Protein AF-A0A436R5E9-F1 (afdb_monomer_lite)

pLDDT: mean 95.22, std 6.23, range [63.72, 98.44]

Radius of gyration: 17.02 Å; chains: 1; bounding box: 41×16×48 Å

Foldseek 3Di:
DPLVVLVVVLVVLVVVLVVLVVVLVVLVVVLVVCVVVVHDCVVSVVVSVVSVVVSVVSVVSNVVSVVVSVVVVVD

Structure (mmCIF, N/CA/C/O backbone):
data_AF-A0A436R5E9-F1
#
_entry.id   AF-A0A436R5E9-F1
#
loop_
_atom_site.group_PDB
_atom_site.id
_atom_site.type_symbol
_atom_site.label_atom_id
_atom_site.label_alt_id
_atom_site.label_comp_id
_atom_site.label_asym_id
_atom_site.label_entity_id
_atom_site.label_seq_id
_atom_site.pdbx_PDB_ins_code
_atom_site.Cartn_x
_atom_site.Cartn_y
_atom_site.Cartn_z
_atom_site.occupancy
_atom_site.B_iso_or_equiv
_atom_site.auth_seq_id
_atom_site.auth_comp_id
_atom_site.auth_asym_id
_atom_site.auth_atom_id
_atom_site.pdbx_PDB_model_num
ATOM 1 N N . MET A 1 1 ? 21.102 1.252 -15.521 1.00 63.81 1 MET A N 1
ATOM 2 C CA . MET A 1 1 ? 21.601 0.129 -14.694 1.00 63.81 1 MET A CA 1
ATOM 3 C C . MET A 1 1 ? 21.694 -1.113 -15.566 1.00 63.81 1 MET A C 1
ATOM 5 O O . MET A 1 1 ? 21.027 -1.146 -16.592 1.00 63.81 1 MET A O 1
ATOM 9 N N . ASP A 1 2 ? 22.485 -2.112 -15.168 1.00 87.69 2 ASP A N 1
ATOM 10 C CA . ASP A 1 2 ? 22.428 -3.455 -15.768 1.00 87.69 2 ASP A CA 1
ATOM 11 C C . ASP A 1 2 ? 20.975 -3.991 -15.702 1.00 87.69 2 ASP A C 1
ATOM 13 O O . ASP A 1 2 ? 20.383 -3.961 -14.614 1.00 87.69 2 ASP A O 1
ATOM 17 N N . PRO A 1 3 ? 20.380 -4.469 -16.814 1.00 88.00 3 PRO A N 1
ATOM 18 C CA . PRO A 1 3 ? 19.040 -5.058 -16.831 1.00 88.00 3 PRO A CA 1
ATOM 19 C C . PRO A 1 3 ? 18.808 -6.140 -15.766 1.00 88.00 3 PRO A C 1
ATOM 21 O O . PRO A 1 3 ? 17.692 -6.265 -15.257 1.00 88.00 3 PRO A O 1
ATOM 24 N N . GLN A 1 4 ? 19.835 -6.905 -15.375 1.00 91.38 4 GLN A N 1
ATOM 25 C CA . GLN A 1 4 ? 19.698 -7.879 -14.284 1.00 91.38 4 GLN A CA 1
ATOM 26 C C . GLN A 1 4 ? 19.482 -7.220 -12.917 1.00 91.38 4 GLN A C 1
ATOM 28 O O . GLN A 1 4 ? 18.695 -7.723 -12.113 1.00 91.38 4 GLN A O 1
ATOM 33 N N . MET A 1 5 ? 20.142 -6.092 -12.650 1.00 92.69 5 MET A N 1
ATOM 34 C CA . MET A 1 5 ? 19.955 -5.337 -11.408 1.00 92.69 5 MET A CA 1
ATOM 35 C C . MET A 1 5 ? 18.551 -4.731 -11.338 1.00 92.69 5 MET A C 1
ATOM 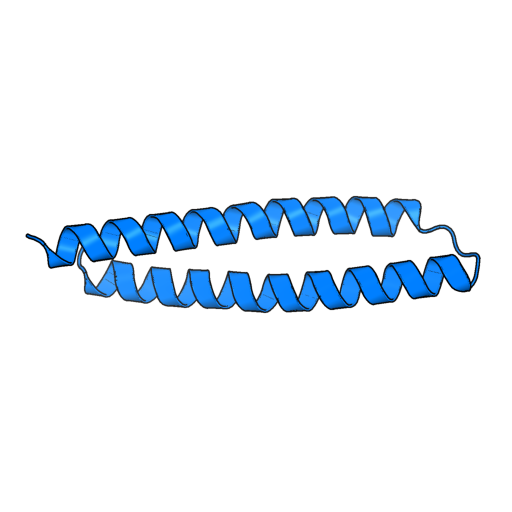37 O O . MET A 1 5 ? 17.898 -4.833 -10.302 1.00 92.69 5 MET A O 1
ATOM 41 N N . ILE A 1 6 ? 18.045 -4.197 -12.457 1.00 93.19 6 ILE A N 1
ATOM 42 C CA . ILE A 1 6 ? 16.679 -3.652 -12.535 1.00 93.19 6 ILE A CA 1
ATOM 43 C C . ILE A 1 6 ? 15.647 -4.747 -12.237 1.00 93.19 6 ILE A C 1
ATOM 45 O O . ILE A 1 6 ? 14.735 -4.526 -11.447 1.00 93.19 6 ILE A O 1
ATOM 49 N N . LYS A 1 7 ? 15.814 -5.954 -12.797 1.00 94.62 7 LYS A N 1
ATOM 50 C CA . LYS A 1 7 ? 14.915 -7.093 -12.529 1.00 94.62 7 LYS A CA 1
ATOM 51 C C . LYS A 1 7 ? 14.910 -7.514 -11.056 1.00 94.62 7 LYS A C 1
ATOM 53 O O . LYS A 1 7 ? 13.846 -7.811 -10.521 1.00 94.62 7 LYS A O 1
ATOM 58 N N . ARG A 1 8 ? 16.071 -7.522 -10.388 1.00 95.44 8 ARG A N 1
ATOM 59 C CA . ARG A 1 8 ? 16.162 -7.841 -8.950 1.00 95.44 8 ARG A CA 1
ATOM 60 C C . ARG A 1 8 ? 15.444 -6.804 -8.095 1.00 95.44 8 ARG A C 1
ATOM 62 O O . ARG A 1 8 ? 14.633 -7.177 -7.253 1.00 95.44 8 ARG A O 1
ATOM 69 N N . HIS A 1 9 ? 15.698 -5.522 -8.341 1.00 94.81 9 HIS A N 1
ATOM 70 C CA . HIS A 1 9 ? 15.018 -4.450 -7.618 1.00 94.81 9 HIS A CA 1
ATOM 71 C C . HIS A 1 9 ? 13.517 -4.440 -7.891 1.00 94.81 9 HIS A C 1
ATOM 73 O O . HIS A 1 9 ? 12.737 -4.245 -6.965 1.00 94.81 9 HIS A O 1
ATOM 79 N N . LEU A 1 10 ? 13.102 -4.732 -9.128 1.00 96.56 10 LEU A N 1
ATOM 80 C CA . LEU A 1 10 ? 11.690 -4.852 -9.469 1.00 96.56 10 LEU A CA 1
ATOM 81 C C . LEU A 1 10 ? 11.016 -5.975 -8.673 1.00 96.56 10 LEU A C 1
ATOM 83 O O . LEU A 1 10 ? 9.960 -5.743 -8.099 1.00 96.56 10 LEU A O 1
ATOM 87 N N . ALA A 1 11 ? 11.643 -7.149 -8.569 1.00 97.19 11 ALA A N 1
ATOM 88 C CA . ALA A 1 11 ? 11.104 -8.250 -7.773 1.00 97.19 11 ALA A CA 1
ATOM 89 C C . ALA A 1 11 ? 10.955 -7.877 -6.285 1.00 97.19 11 ALA A C 1
ATOM 91 O O . ALA A 1 11 ? 9.941 -8.195 -5.667 1.00 97.19 11 ALA A O 1
ATOM 92 N N . GLN A 1 12 ? 11.929 -7.157 -5.717 1.00 96.56 12 GLN A N 1
ATOM 93 C CA . GLN A 1 12 ? 11.838 -6.661 -4.339 1.00 96.56 12 GLN A CA 1
ATOM 94 C C . GLN A 1 12 ? 10.706 -5.637 -4.173 1.00 96.56 12 GLN A C 1
ATOM 96 O O . GLN A 1 12 ? 9.922 -5.737 -3.232 1.00 96.56 12 GLN A O 1
ATOM 101 N N . ALA A 1 13 ? 10.583 -4.680 -5.096 1.00 97.00 13 ALA A N 1
ATOM 102 C CA . ALA A 1 13 ? 9.513 -3.687 -5.071 1.00 97.00 13 ALA A CA 1
ATOM 103 C C . ALA A 1 13 ? 8.127 -4.343 -5.209 1.00 97.00 13 ALA A C 1
ATOM 105 O O . ALA A 1 13 ? 7.195 -3.978 -4.498 1.00 97.00 13 ALA A O 1
ATOM 106 N N . GLU A 1 14 ? 7.987 -5.354 -6.072 1.00 98.12 14 GLU A N 1
ATOM 107 C CA . GLU A 1 14 ? 6.751 -6.132 -6.211 1.00 98.12 14 GLU A CA 1
ATOM 108 C C . GLU A 1 14 ? 6.402 -6.908 -4.937 1.00 98.12 14 GLU A C 1
ATOM 110 O O . GLU A 1 14 ? 5.231 -6.940 -4.552 1.00 98.12 14 GLU A O 1
ATOM 115 N N . GLN A 1 15 ? 7.397 -7.470 -4.244 1.00 97.38 15 GLN A N 1
ATOM 116 C CA . GLN A 1 15 ? 7.182 -8.110 -2.948 1.00 97.38 15 GLN A CA 1
ATOM 117 C C . GLN A 1 15 ? 6.691 -7.106 -1.897 1.00 97.38 15 GLN A C 1
ATOM 119 O O . GLN A 1 15 ? 5.685 -7.373 -1.241 1.00 97.38 15 GLN A O 1
ATOM 124 N N . HIS A 1 16 ? 7.342 -5.945 -1.764 1.00 95.31 16 HIS A N 1
ATOM 125 C CA . HIS A 1 16 ? 6.929 -4.921 -0.798 1.00 95.31 16 HIS A CA 1
ATOM 126 C C . HIS A 1 16 ? 5.507 -4.420 -1.065 1.00 95.31 16 HIS A C 1
ATOM 128 O O . HIS A 1 16 ? 4.720 -4.290 -0.131 1.00 95.31 16 HIS A O 1
ATOM 134 N N . VAL A 1 17 ? 5.145 -4.212 -2.336 1.00 97.94 17 VAL A N 1
ATOM 135 C CA . VAL A 1 17 ? 3.774 -3.844 -2.716 1.00 97.94 17 VAL A CA 1
ATOM 136 C C . VAL A 1 17 ? 2.777 -4.912 -2.266 1.00 97.94 17 VAL A C 1
ATOM 138 O O . VAL A 1 17 ? 1.764 -4.576 -1.654 1.00 97.94 17 VAL A O 1
ATOM 141 N N . ALA A 1 18 ? 3.054 -6.189 -2.540 1.00 98.00 18 ALA A N 1
ATOM 142 C CA . ALA A 1 18 ? 2.147 -7.282 -2.197 1.00 98.00 18 ALA A CA 1
ATOM 143 C C . ALA A 1 18 ? 2.022 -7.501 -0.678 1.00 98.00 18 ALA A C 1
ATOM 145 O O . ALA A 1 18 ? 0.956 -7.872 -0.181 1.00 98.00 18 ALA A O 1
ATOM 146 N N . GLU A 1 19 ? 3.104 -7.309 0.077 1.00 96.81 19 GLU A N 1
ATOM 147 C CA . GLU A 1 19 ? 3.087 -7.368 1.541 1.00 96.81 19 GLU A CA 1
ATOM 148 C C . GLU A 1 19 ? 2.312 -6.191 2.138 1.00 96.81 19 GLU A C 1
ATOM 150 O O . GLU A 1 19 ? 1.444 -6.402 2.989 1.00 96.81 19 GLU A O 1
ATOM 155 N N . GLY A 1 20 ? 2.550 -4.972 1.651 1.00 96.88 20 GLY A N 1
ATOM 156 C CA . GLY A 1 20 ? 1.842 -3.784 2.113 1.00 96.88 20 GLY A CA 1
ATOM 157 C C . GLY A 1 20 ? 0.342 -3.826 1.806 1.00 96.88 20 GLY A C 1
ATOM 158 O O . GLY A 1 20 ? -0.457 -3.521 2.688 1.00 96.88 20 GLY A O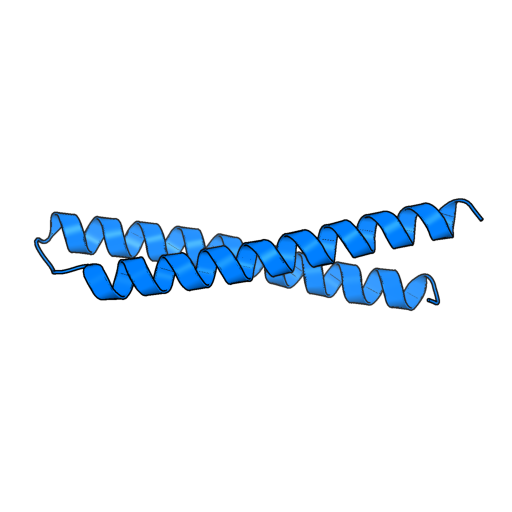 1
ATOM 159 N N . GLU A 1 21 ? -0.081 -4.335 0.643 1.00 98.06 21 GLU A N 1
ATOM 160 C CA . GLU A 1 21 ? -1.507 -4.563 0.341 1.00 98.06 21 GLU A CA 1
ATOM 161 C C . GLU A 1 21 ? -2.176 -5.493 1.364 1.00 98.06 21 GLU A C 1
ATOM 163 O O . GLU A 1 21 ? -3.269 -5.202 1.857 1.00 98.06 21 GLU A O 1
ATOM 168 N N . LYS A 1 22 ? -1.508 -6.591 1.742 1.00 97.69 22 LYS A N 1
ATOM 169 C CA . LYS A 1 22 ? -2.020 -7.517 2.767 1.00 97.69 22 LYS A CA 1
ATOM 170 C C . LYS A 1 22 ? -2.121 -6.845 4.134 1.00 97.69 22 LYS A C 1
ATOM 172 O O . LYS A 1 22 ? -3.083 -7.097 4.859 1.00 97.69 22 LYS A O 1
ATOM 177 N N . HIS A 1 23 ? -1.145 -6.016 4.500 1.00 96.19 23 HIS A N 1
ATOM 178 C CA . HIS A 1 23 ? -1.168 -5.280 5.764 1.00 96.19 23 HIS A CA 1
ATOM 179 C C . HIS A 1 23 ? -2.287 -4.238 5.797 1.00 96.19 23 HIS A C 1
ATOM 181 O O . HIS A 1 23 ? -3.019 -4.183 6.782 1.00 96.19 23 HIS A O 1
ATOM 187 N N . LEU A 1 24 ? -2.489 -3.492 4.710 1.00 98.31 24 LEU A N 1
ATOM 188 C CA . LEU A 1 24 ? -3.569 -2.512 4.596 1.00 98.31 24 LEU A CA 1
ATOM 189 C C . LEU A 1 24 ? -4.951 -3.152 4.735 1.00 98.31 24 LEU A C 1
ATOM 191 O O . LEU A 1 24 ? -5.792 -2.635 5.469 1.00 98.31 24 LEU A O 1
ATOM 195 N N . ILE A 1 25 ? -5.184 -4.292 4.076 1.00 98.44 25 ILE A N 1
ATOM 196 C CA . ILE A 1 25 ? -6.450 -5.033 4.199 1.00 98.44 25 ILE A CA 1
ATOM 197 C C . ILE A 1 25 ? -6.698 -5.418 5.663 1.00 98.44 25 ILE A C 1
ATOM 199 O O . ILE A 1 25 ? -7.747 -5.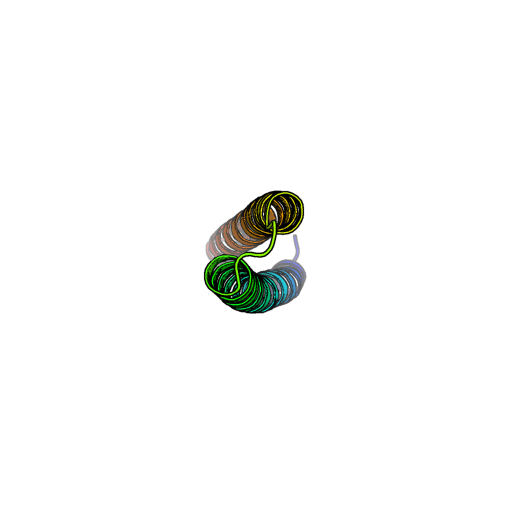090 6.214 1.00 98.44 25 ILE A O 1
ATOM 203 N N . ARG A 1 26 ? -5.709 -6.034 6.322 1.00 97.31 26 ARG A N 1
ATOM 204 C CA . ARG A 1 26 ? -5.830 -6.456 7.728 1.00 97.31 26 ARG A CA 1
ATOM 205 C C . ARG A 1 26 ? -6.039 -5.278 8.681 1.00 97.31 26 ARG A C 1
ATOM 207 O O . ARG A 1 26 ? -6.840 -5.385 9.605 1.00 97.31 26 ARG A O 1
ATOM 214 N N . GLN A 1 27 ? -5.339 -4.163 8.471 1.00 97.94 27 GLN A N 1
ATOM 215 C CA . GLN A 1 27 ? -5.465 -2.979 9.321 1.00 97.94 27 GLN A CA 1
ATOM 216 C C . GLN A 1 27 ? -6.858 -2.348 9.189 1.00 97.94 27 GLN A C 1
ATOM 218 O O . GLN A 1 27 ? -7.463 -1.996 10.200 1.00 97.94 27 GLN A O 1
ATOM 223 N N . ARG A 1 28 ? -7.411 -2.279 7.971 1.00 98.38 28 ARG A N 1
ATOM 224 C CA . ARG A 1 28 ? -8.789 -1.816 7.731 1.00 98.38 28 ARG A CA 1
ATOM 225 C C . ARG A 1 28 ? -9.823 -2.725 8.394 1.00 98.38 28 ARG A C 1
ATOM 227 O O . ARG A 1 28 ? -10.742 -2.230 9.039 1.00 98.38 28 ARG A O 1
ATOM 234 N N . GLU A 1 29 ? -9.661 -4.044 8.288 1.00 98.31 29 GLU A N 1
ATOM 235 C CA . GLU A 1 29 ? -10.537 -5.014 8.961 1.00 98.31 29 GLU A CA 1
ATOM 236 C C . GLU A 1 29 ? -10.491 -4.876 10.490 1.00 98.31 29 GLU A C 1
ATOM 238 O O . GLU A 1 29 ? -11.530 -4.943 11.152 1.00 98.31 29 GLU A O 1
ATOM 243 N N . LEU A 1 30 ? -9.299 -4.657 11.054 1.00 97.88 30 LEU A N 1
ATOM 244 C CA . LEU A 1 30 ? -9.116 -4.448 12.487 1.00 97.88 30 LEU A CA 1
ATOM 245 C C . LEU A 1 30 ? -9.779 -3.150 12.960 1.00 97.88 30 LEU A C 1
ATOM 247 O O . LEU A 1 30 ? -10.501 -3.179 13.954 1.00 97.88 30 LEU A O 1
ATOM 251 N N . ILE A 1 31 ? -9.582 -2.039 12.243 1.00 98.25 31 ILE A N 1
ATOM 252 C CA . ILE A 1 31 ? -10.225 -0.753 12.556 1.00 98.25 31 ILE A CA 1
ATOM 253 C C . ILE A 1 31 ? -11.745 -0.901 12.513 1.00 98.25 31 ILE A C 1
ATOM 255 O O . ILE A 1 31 ? -12.407 -0.584 13.495 1.00 98.25 31 ILE A O 1
ATOM 259 N N . ALA A 1 32 ? -12.296 -1.495 11.450 1.00 98.12 32 ALA A N 1
ATOM 260 C CA . ALA A 1 32 ? -13.736 -1.719 11.337 1.00 98.12 32 ALA A CA 1
ATOM 261 C C . ALA A 1 32 ? -14.288 -2.599 12.473 1.00 98.12 32 ALA A C 1
ATOM 263 O O . ALA A 1 32 ? -15.429 -2.435 12.907 1.00 98.12 32 ALA A O 1
ATOM 264 N N . LYS A 1 33 ? -13.500 -3.556 12.979 1.00 98.19 33 LYS A N 1
ATOM 265 C CA . LYS A 1 33 ? -13.87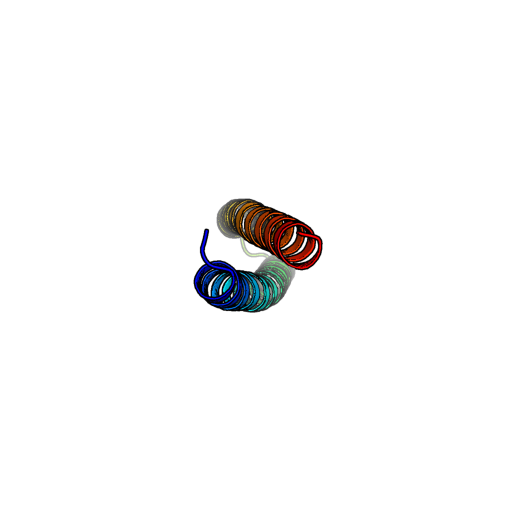5 -4.329 14.168 1.00 98.19 33 LYS A CA 1
ATOM 266 C C . LYS A 1 33 ? -13.898 -3.450 15.421 1.00 98.19 33 LYS A C 1
ATOM 268 O O . LYS A 1 33 ? -14.898 -3.473 16.128 1.00 98.19 33 LYS A O 1
ATOM 273 N N . LEU A 1 34 ? -12.844 -2.675 15.663 1.00 97.69 34 LEU A N 1
ATOM 274 C CA . LEU A 1 34 ? -12.744 -1.789 16.824 1.00 97.69 34 LEU A CA 1
ATOM 275 C C . LEU A 1 34 ? -13.871 -0.745 16.853 1.00 97.69 34 LEU A C 1
ATOM 277 O O . LEU A 1 34 ? -14.473 -0.539 17.903 1.00 97.69 34 LEU A O 1
ATOM 281 N N . GLU A 1 35 ? -14.212 -0.158 15.703 1.00 97.38 35 GLU A N 1
ATOM 282 C CA . GLU A 1 35 ? -15.322 0.795 15.576 1.00 97.38 35 GLU A CA 1
ATOM 283 C C . GLU A 1 35 ? -16.669 0.160 15.932 1.00 97.38 35 GLU A C 1
ATOM 285 O O . GLU A 1 35 ? -17.455 0.746 16.677 1.00 97.38 35 GLU A O 1
ATOM 290 N N . ARG A 1 36 ? -16.937 -1.060 15.442 1.00 97.81 36 ARG A N 1
ATOM 291 C CA . ARG A 1 36 ? -18.168 -1.799 15.778 1.00 97.81 36 ARG A CA 1
ATOM 292 C C . ARG A 1 36 ? -18.266 -2.136 17.260 1.00 97.81 36 ARG A C 1
ATOM 294 O O . ARG A 1 36 ? -19.365 -2.118 17.807 1.00 97.81 36 ARG A O 1
ATOM 301 N N . ASP A 1 37 ? -17.133 -2.427 17.887 1.00 97.81 37 ASP A N 1
ATOM 302 C CA . ASP A 1 37 ? -17.047 -2.750 19.310 1.00 97.81 37 ASP A CA 1
ATOM 303 C C . ASP A 1 37 ? -17.080 -1.476 20.194 1.00 97.81 37 ASP A C 1
ATOM 305 O O . ASP A 1 37 ? -17.102 -1.569 21.421 1.00 97.81 37 ASP A O 1
ATOM 309 N N . GLY A 1 38 ? -17.138 -0.279 19.588 1.00 97.69 38 GLY A N 1
ATOM 310 C CA . GLY A 1 38 ? -17.240 1.010 20.281 1.00 97.69 38 GLY A CA 1
ATOM 311 C C . GLY A 1 38 ? -15.915 1.529 20.847 1.00 97.69 38 GLY A C 1
ATOM 312 O O . GLY A 1 38 ? -15.921 2.393 21.727 1.00 97.69 38 GLY A O 1
ATOM 313 N N . HIS A 1 39 ? -14.784 0.999 20.380 1.00 97.62 39 HIS A N 1
ATOM 314 C CA . HIS A 1 39 ? -13.455 1.448 20.782 1.00 97.62 39 HIS A CA 1
ATOM 315 C C . HIS A 1 39 ? -13.027 2.712 20.025 1.00 97.62 39 HIS A C 1
ATOM 317 O O . HIS A 1 39 ? -13.413 2.924 18.877 1.00 97.62 39 HIS A O 1
ATOM 323 N N . ASP A 1 40 ? -12.183 3.533 20.658 1.00 97.44 40 ASP A N 1
ATOM 324 C CA . ASP A 1 40 ? -11.517 4.646 19.976 1.00 97.44 40 ASP A CA 1
ATOM 325 C C . ASP A 1 40 ? -10.500 4.104 18.962 1.00 97.44 40 ASP A C 1
ATOM 327 O O . ASP A 1 40 ? -9.603 3.331 19.308 1.00 97.44 40 ASP A O 1
ATOM 331 N N . THR A 1 41 ? -10.653 4.504 17.702 1.00 98.00 41 THR A N 1
ATOM 332 C CA . THR A 1 41 ? -9.806 4.084 16.582 1.00 98.00 41 THR A CA 1
ATOM 333 C C . THR A 1 41 ? -8.904 5.188 16.055 1.00 98.00 41 THR A C 1
ATOM 335 O O . THR A 1 41 ? -8.182 4.956 15.089 1.00 98.00 41 THR A O 1
ATOM 338 N N . LYS A 1 42 ? -8.867 6.369 16.686 1.00 97.69 42 LYS A N 1
ATOM 339 C CA . LYS A 1 42 ? -8.131 7.531 16.167 1.00 97.69 42 LYS A CA 1
ATOM 340 C C . LYS A 1 42 ? -6.659 7.237 15.864 1.00 97.69 42 LYS A C 1
ATOM 342 O O . LYS A 1 42 ? -6.178 7.576 14.785 1.00 97.69 42 LYS A O 1
ATOM 347 N N . GLU A 1 43 ? -5.947 6.593 16.787 1.00 96.94 43 GLU A N 1
ATOM 348 C CA . GLU A 1 43 ? -4.535 6.233 16.582 1.00 96.94 43 GLU A CA 1
ATOM 349 C C . GLU A 1 43 ? -4.366 5.143 15.518 1.00 96.94 43 GLU A C 1
ATOM 351 O O . GLU A 1 43 ? -3.440 5.203 14.710 1.00 96.94 43 GLU A O 1
ATOM 356 N N . ALA A 1 44 ? -5.282 4.172 15.471 1.00 97.12 44 ALA A N 1
ATOM 357 C CA . ALA A 1 44 ? -5.252 3.105 14.477 1.00 97.12 44 ALA A CA 1
ATOM 358 C C . ALA A 1 44 ? -5.494 3.644 13.057 1.00 97.12 44 ALA A C 1
ATOM 360 O O . ALA A 1 44 ? -4.827 3.210 12.120 1.00 97.12 44 ALA A O 1
ATOM 361 N N . THR A 1 45 ? -6.395 4.616 12.903 1.00 97.94 45 THR A N 1
ATOM 362 C CA . THR A 1 45 ? -6.652 5.311 11.636 1.00 97.94 45 THR A CA 1
ATOM 363 C C . THR A 1 45 ? -5.452 6.156 11.214 1.00 97.94 45 THR A C 1
ATOM 365 O O . THR A 1 45 ? -5.011 6.037 10.077 1.00 97.94 45 THR A O 1
ATOM 368 N N . ALA A 1 46 ? -4.848 6.921 12.130 1.00 97.94 46 ALA A N 1
ATOM 369 C CA . ALA A 1 46 ? -3.630 7.681 11.831 1.00 97.94 46 ALA A CA 1
ATOM 370 C C . ALA A 1 46 ? -2.458 6.769 11.420 1.00 97.94 46 ALA A C 1
ATOM 372 O O . ALA A 1 46 ? -1.662 7.110 10.547 1.00 97.94 46 ALA A O 1
ATOM 373 N N . PHE A 1 47 ? -2.353 5.582 12.024 1.00 97.12 47 PHE A N 1
ATOM 374 C CA . PHE A 1 47 ? -1.373 4.583 11.608 1.00 97.12 47 PHE A CA 1
ATOM 375 C C . PHE A 1 47 ? -1.694 3.991 10.228 1.00 97.12 47 PHE A C 1
ATOM 377 O O . PHE A 1 47 ? -0.786 3.807 9.418 1.00 97.12 47 PHE A O 1
ATOM 384 N N . LEU A 1 48 ? -2.970 3.730 9.923 1.00 98.00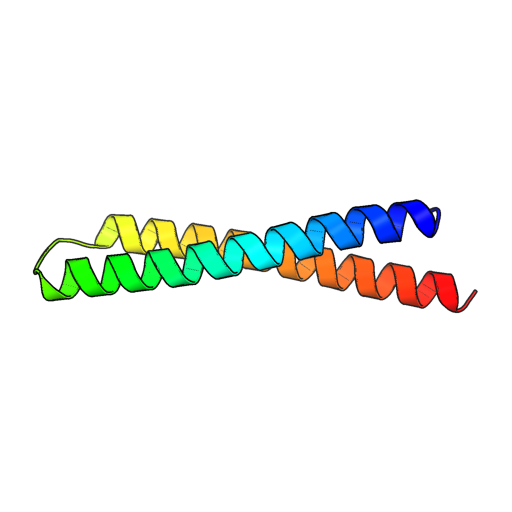 48 LEU A N 1
ATOM 385 C CA . LEU A 1 48 ? -3.386 3.275 8.595 1.00 98.00 48 LEU A CA 1
ATOM 386 C C . LEU A 1 48 ? -3.009 4.294 7.508 1.00 98.00 48 LEU A C 1
ATOM 388 O O . LEU A 1 48 ? -2.482 3.884 6.480 1.00 98.00 48 LEU A O 1
ATOM 392 N N . GLU A 1 49 ? -3.195 5.592 7.748 1.00 98.25 49 GLU A N 1
ATOM 393 C CA . GLU A 1 49 ? -2.790 6.648 6.806 1.00 98.25 49 GLU A CA 1
ATOM 394 C C . GLU A 1 49 ? -1.283 6.594 6.488 1.00 98.25 49 GLU A C 1
ATOM 396 O O . GLU A 1 49 ? -0.885 6.682 5.327 1.00 98.25 49 GLU A O 1
ATOM 401 N N . GLN A 1 50 ? -0.432 6.357 7.495 1.00 97.38 50 GLN A N 1
ATOM 402 C CA . GLN A 1 50 ? 1.018 6.203 7.294 1.00 97.38 50 GLN A CA 1
ATOM 403 C C . GLN A 1 50 ? 1.362 4.955 6.472 1.00 97.38 50 GLN A C 1
ATOM 405 O O . GLN A 1 50 ? 2.262 4.981 5.628 1.00 97.38 50 GLN A O 1
ATOM 410 N N . LEU A 1 51 ? 0.651 3.847 6.701 1.00 96.81 51 LEU A N 1
ATOM 411 C CA . LEU A 1 51 ? 0.821 2.634 5.901 1.00 96.81 51 LEU A CA 1
ATOM 412 C C . LEU A 1 51 ? 0.393 2.859 4.446 1.00 96.81 51 LEU A C 1
ATOM 414 O O . LEU A 1 51 ? 1.032 2.337 3.534 1.00 96.81 51 LEU A O 1
ATOM 418 N N . GLU A 1 52 ? -0.670 3.631 4.217 1.00 98.31 52 GLU A N 1
ATOM 419 C CA . GLU A 1 52 ? -1.146 3.977 2.876 1.00 98.31 52 GLU A CA 1
ATOM 420 C C . GLU A 1 52 ? -0.141 4.867 2.132 1.00 98.31 52 GLU A C 1
ATOM 422 O O . GLU A 1 52 ? 0.141 4.618 0.957 1.00 98.31 52 GLU A O 1
ATOM 427 N N . GLU A 1 53 ? 0.471 5.837 2.817 1.00 98.06 53 GLU A N 1
ATOM 428 C CA . GLU A 1 53 ? 1.558 6.653 2.264 1.00 98.06 53 GLU A CA 1
ATOM 429 C C . GLU A 1 53 ? 2.773 5.790 1.886 1.00 98.06 53 GLU A C 1
ATOM 431 O O . GLU A 1 53 ? 3.289 5.876 0.765 1.00 98.06 53 GLU A O 1
ATOM 436 N N . MET A 1 54 ? 3.195 4.894 2.785 1.00 96.50 54 MET A N 1
ATOM 437 C CA . MET A 1 54 ? 4.296 3.964 2.530 1.00 96.50 54 MET A CA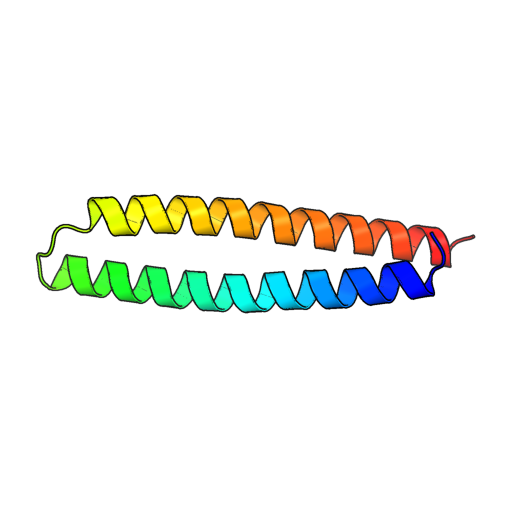 1
ATOM 438 C C . MET A 1 54 ? 4.009 3.043 1.341 1.00 96.50 54 MET A C 1
ATOM 440 O O . MET A 1 54 ? 4.868 2.852 0.474 1.00 96.50 54 MET A O 1
ATOM 444 N N . GLN A 1 55 ? 2.785 2.523 1.249 1.00 98.12 55 GLN A N 1
ATOM 445 C CA . GLN A 1 55 ? 2.353 1.717 0.114 1.00 98.12 55 GLN A CA 1
ATOM 446 C C . GLN A 1 55 ? 2.413 2.507 -1.196 1.00 98.12 55 GLN A C 1
ATOM 448 O O . GLN A 1 55 ? 2.864 1.977 -2.215 1.00 98.12 55 GLN A O 1
ATOM 453 N N . GLY A 1 56 ? 2.006 3.779 -1.176 1.00 98.06 56 GLY A N 1
ATOM 454 C CA . GLY A 1 56 ? 2.119 4.676 -2.324 1.00 98.06 56 GLY A CA 1
ATOM 455 C C . GLY A 1 56 ? 3.560 4.803 -2.823 1.00 98.06 56 GLY A C 1
ATOM 456 O O . GLY A 1 56 ? 3.808 4.697 -4.027 1.00 98.06 56 GLY A O 1
ATOM 457 N N . MET A 1 57 ? 4.526 4.939 -1.909 1.00 96.88 57 MET A N 1
ATOM 458 C CA . MET A 1 57 ? 5.951 4.985 -2.256 1.00 96.88 57 MET A CA 1
ATOM 459 C C . MET A 1 57 ? 6.443 3.676 -2.891 1.00 96.88 57 MET A C 1
ATOM 461 O O . MET A 1 57 ? 7.149 3.715 -3.900 1.00 96.88 57 MET A O 1
ATOM 465 N N . HIS A 1 58 ? 6.044 2.515 -2.360 1.00 96.19 58 HIS A N 1
ATOM 466 C CA . HIS A 1 58 ? 6.404 1.215 -2.940 1.00 96.19 58 HIS A CA 1
ATOM 467 C C . HIS A 1 58 ? 5.818 1.008 -4.342 1.00 96.19 58 HIS A C 1
ATOM 469 O O . HIS A 1 58 ? 6.510 0.520 -5.240 1.00 96.19 58 HIS A O 1
ATOM 475 N N . VAL A 1 59 ? 4.564 1.414 -4.555 1.00 98.25 59 VAL A N 1
ATOM 476 C CA . VAL A 1 59 ? 3.913 1.360 -5.871 1.00 98.25 59 VAL A CA 1
ATOM 477 C C . VAL A 1 59 ? 4.635 2.262 -6.872 1.00 98.25 59 VAL A C 1
ATOM 479 O O . VAL A 1 59 ? 4.942 1.817 -7.981 1.00 98.25 59 VAL A O 1
ATOM 482 N N . ALA A 1 60 ? 4.969 3.492 -6.476 1.00 97.94 60 ALA A N 1
ATOM 483 C CA . ALA A 1 60 ? 5.688 4.430 -7.333 1.00 97.94 60 ALA A CA 1
ATOM 484 C C . ALA A 1 60 ? 7.085 3.913 -7.723 1.00 97.94 60 ALA A C 1
ATOM 486 O O . ALA A 1 60 ? 7.480 4.019 -8.887 1.00 97.94 60 ALA A O 1
ATOM 487 N N . ASP A 1 61 ? 7.822 3.314 -6.782 1.00 95.88 61 ASP A N 1
ATOM 488 C CA . ASP A 1 61 ? 9.144 2.734 -7.046 1.00 95.88 61 ASP A CA 1
ATOM 489 C C . ASP A 1 61 ? 9.065 1.545 -8.017 1.00 95.88 61 ASP A C 1
ATOM 491 O O . ASP A 1 61 ? 9.793 1.502 -9.014 1.00 95.88 61 ASP A O 1
ATOM 495 N N . ARG A 1 62 ? 8.108 0.631 -7.804 1.00 97.94 62 ARG A N 1
ATOM 496 C CA . ARG A 1 62 ? 7.830 -0.480 -8.728 1.00 97.94 62 ARG A CA 1
ATOM 497 C C . ARG A 1 62 ? 7.539 0.030 -10.138 1.00 97.94 62 ARG A C 1
ATOM 499 O O . ARG A 1 62 ? 8.079 -0.498 -11.111 1.00 97.94 62 ARG A O 1
ATOM 506 N N . ASP A 1 63 ? 6.683 1.038 -10.266 1.00 98.25 63 ASP A N 1
ATOM 507 C CA . ASP A 1 63 ? 6.274 1.563 -11.569 1.00 98.25 63 ASP A CA 1
ATOM 508 C C . ASP A 1 63 ? 7.431 2.284 -12.275 1.00 98.25 63 ASP A C 1
ATOM 510 O O . ASP A 1 63 ? 7.596 2.149 -13.494 1.00 98.25 63 ASP A O 1
ATOM 514 N N . ARG A 1 64 ? 8.304 2.968 -11.521 1.00 96.88 64 ARG A N 1
ATOM 515 C CA . ARG A 1 64 ? 9.567 3.505 -12.046 1.00 96.88 64 ARG A CA 1
ATOM 516 C C . ARG A 1 64 ? 10.454 2.385 -12.597 1.00 96.88 64 ARG A C 1
ATOM 518 O O . ARG A 1 64 ? 10.864 2.462 -13.754 1.00 96.88 64 ARG A O 1
ATOM 525 N N . LEU A 1 65 ? 10.682 1.319 -11.827 1.00 96.38 65 LEU A N 1
ATOM 526 C CA . LEU A 1 65 ? 11.516 0.178 -12.230 1.00 96.38 65 LEU A CA 1
ATOM 527 C C . LEU A 1 65 ? 10.954 -0.566 -13.452 1.00 96.38 65 LEU A C 1
ATOM 529 O O . LEU A 1 65 ? 11.714 -0.946 -14.344 1.00 96.38 65 LEU A O 1
ATOM 533 N N . LYS A 1 66 ? 9.626 -0.718 -13.553 1.00 96.31 66 LYS A N 1
ATOM 534 C CA . LYS A 1 66 ? 8.965 -1.271 -14.751 1.00 96.31 66 LYS A CA 1
ATOM 535 C C . LYS A 1 66 ? 9.239 -0.427 -15.991 1.00 96.31 66 LYS A C 1
ATOM 537 O O . LYS A 1 66 ? 9.513 -0.969 -17.063 1.00 96.31 66 LYS A O 1
ATOM 542 N N . ASN A 1 67 ? 9.173 0.896 -15.855 1.00 95.94 67 ASN A N 1
ATOM 543 C CA . ASN A 1 67 ? 9.461 1.811 -16.954 1.00 95.94 67 ASN A CA 1
ATOM 544 C C . ASN A 1 67 ? 10.940 1.775 -17.361 1.00 95.94 67 ASN A C 1
ATOM 546 O O . ASN A 1 67 ? 11.228 1.738 -18.557 1.00 95.94 67 ASN A O 1
ATOM 550 N N . GLU A 1 68 ? 11.863 1.741 -16.397 1.00 94.00 68 GLU A N 1
ATOM 551 C CA . GLU A 1 68 ? 13.302 1.611 -16.656 1.00 94.00 68 GLU A CA 1
ATOM 552 C C . GLU A 1 68 ? 13.633 0.309 -17.390 1.00 94.00 68 GLU A C 1
ATOM 554 O O . GLU A 1 68 ? 14.336 0.343 -18.400 1.00 94.00 68 GLU A O 1
ATOM 559 N N . LEU A 1 69 ? 13.074 -0.822 -16.942 1.00 93.88 69 LEU A N 1
ATOM 560 C CA . LEU A 1 69 ? 13.294 -2.120 -17.581 1.00 93.88 69 LEU A CA 1
ATOM 561 C C . LEU A 1 69 ? 12.797 -2.121 -19.031 1.00 93.88 69 LEU A C 1
ATOM 563 O O . LEU A 1 69 ? 13.528 -2.503 -19.939 1.00 93.88 69 LEU A O 1
ATOM 567 N N . ARG A 1 70 ? 11.583 -1.608 -19.265 1.00 93.69 70 ARG A N 1
ATOM 568 C CA . ARG A 1 70 ? 11.001 -1.501 -20.611 1.00 93.69 70 ARG A CA 1
ATOM 569 C C . ARG A 1 70 ? 11.838 -0.629 -21.548 1.00 93.69 70 ARG A C 1
ATOM 571 O O . ARG A 1 70 ? 11.844 -0.862 -22.752 1.00 93.69 70 ARG A O 1
ATOM 578 N N . ASN A 1 71 ? 12.481 0.411 -21.025 1.00 91.94 71 ASN A N 1
ATOM 579 C CA . ASN A 1 71 ? 13.343 1.276 -21.824 1.00 91.94 71 ASN A CA 1
ATOM 580 C C . ASN A 1 71 ? 14.678 0.593 -22.142 1.00 91.94 71 ASN A C 1
ATOM 582 O O . ASN A 1 71 ? 15.154 0.735 -23.262 1.00 91.94 71 ASN A O 1
ATOM 586 N N . ALA A 1 72 ? 15.232 -0.174 -21.198 1.00 87.06 72 ALA A N 1
ATOM 587 C CA . ALA A 1 72 ? 16.447 -0.959 -21.406 1.00 87.06 72 ALA A CA 1
ATOM 588 C C . ALA A 1 72 ? 16.251 -2.111 -22.409 1.00 87.06 72 ALA A C 1
ATOM 590 O O . ALA A 1 72 ? 17.164 -2.411 -23.165 1.00 87.06 72 ALA A O 1
ATOM 591 N N . ASP A 1 73 ? 15.060 -2.717 -22.465 1.00 82.56 73 ASP A N 1
ATOM 592 C CA . ASP A 1 73 ? 14.736 -3.775 -23.438 1.00 82.56 73 ASP A CA 1
ATOM 593 C C . ASP A 1 73 ? 14.537 -3.243 -24.879 1.00 82.56 73 ASP A C 1
ATOM 595 O O . ASP A 1 73 ? 14.441 -4.026 -25.823 1.00 82.56 73 ASP A O 1
ATOM 599 N N . ARG A 1 74 ? 14.425 -1.918 -25.066 1.00 80.00 74 ARG A N 1
ATOM 600 C CA . ARG A 1 74 ? 14.229 -1.264 -26.379 1.00 80.00 74 ARG A CA 1
ATOM 601 C C . ARG A 1 74 ? 15.521 -0.763 -27.028 1.00 80.00 74 ARG A C 1
ATOM 603 O O . ARG A 1 74 ? 15.467 -0.329 -28.178 1.00 80.00 74 ARG A O 1
ATOM 610 N N . THR A 1 75 ? 16.623 -0.762 -26.287 1.00 63.72 75 THR A N 1
ATOM 611 C CA . THR A 1 75 ? 17.963 -0.325 -26.714 1.00 63.72 75 THR A CA 1
ATOM 612 C C . THR A 1 75 ? 18.857 -1.518 -26.974 1.00 63.72 75 THR A C 1
ATOM 614 O O . THR A 1 75 ? 19.571 -1.489 -27.997 1.00 63.72 75 THR A O 1
#

Secondary structure (DSSP, 8-state):
--HHHHHHHHHHHHHHHHHHHHHHHHHHHHHHHHHHTT---HHHHHHHHHHHHHHHHHHHHHHHHHHHHHHHTT-

Sequence (75 aa):
MDPQMIKRHLAQAEQHVAEGEKHLIRQRELIAKLERDGHDTKEATAFLEQLEEMQGMHVADRDRLKNELRNADRT